Protein AF-A0A961VYQ4-F1 (afdb_monomer_lite)

Structure (mmCIF, N/CA/C/O backbone):
data_AF-A0A961VYQ4-F1
#
_entry.id   AF-A0A961VYQ4-F1
#
loop_
_atom_site.group_PDB
_atom_site.id
_atom_site.type_symbol
_atom_site.label_atom_id
_atom_site.label_alt_id
_atom_site.label_comp_id
_atom_site.label_asym_id
_atom_site.label_entity_id
_atom_site.label_seq_id
_atom_site.pdbx_PDB_ins_code
_atom_site.Cartn_x
_atom_site.Cartn_y
_atom_site.Cartn_z
_atom_site.occupancy
_atom_site.B_iso_or_equiv
_atom_site.auth_seq_id
_atom_site.auth_comp_id
_atom_site.auth_asym_id
_atom_site.auth_atom_id
_atom_site.pdbx_PDB_model_num
ATOM 1 N N . MET A 1 1 ? 82.516 -21.520 6.916 1.00 35.69 1 MET A N 1
ATOM 2 C CA . MET A 1 1 ? 82.781 -22.207 5.634 1.00 35.69 1 MET A CA 1
ATOM 3 C C . MET A 1 1 ? 81.547 -22.082 4.745 1.00 35.69 1 MET A C 1
ATOM 5 O O . MET A 1 1 ? 80.469 -22.369 5.234 1.00 35.69 1 MET A O 1
ATOM 9 N N . HIS A 1 2 ? 81.756 -21.575 3.520 1.00 37.62 2 HIS A N 1
ATOM 10 C CA . HIS A 1 2 ? 81.020 -21.743 2.241 1.00 37.62 2 HIS A CA 1
ATOM 11 C C . HIS A 1 2 ? 79.471 -21.820 2.253 1.00 37.62 2 HIS A C 1
ATOM 13 O O . HIS A 1 2 ? 78.903 -22.741 2.815 1.00 37.62 2 HIS A O 1
ATOM 19 N N . ILE A 1 3 ? 78.740 -20.797 1.773 1.00 51.31 3 ILE A N 1
ATOM 20 C CA . ILE A 1 3 ? 78.372 -20.433 0.372 1.00 51.31 3 ILE A CA 1
ATOM 21 C C . ILE A 1 3 ? 77.449 -21.448 -0.323 1.00 51.31 3 ILE A C 1
ATOM 23 O O . ILE A 1 3 ? 77.902 -22.527 -0.672 1.00 51.31 3 ILE A O 1
ATOM 27 N N . LEU A 1 4 ? 76.234 -20.993 -0.664 1.00 46.03 4 LEU A N 1
ATOM 28 C CA . LEU A 1 4 ? 75.463 -21.249 -1.904 1.00 46.03 4 LEU A CA 1
ATOM 29 C C . LEU A 1 4 ? 74.238 -20.306 -1.832 1.00 46.03 4 LEU A C 1
ATOM 31 O O . LEU A 1 4 ? 73.371 -20.502 -0.993 1.00 46.03 4 LEU A O 1
ATOM 35 N N . LYS A 1 5 ? 74.208 -19.103 -2.427 1.00 44.09 5 LYS A N 1
ATOM 36 C CA . LYS A 1 5 ? 74.270 -18.693 -3.848 1.00 44.09 5 LYS A CA 1
ATOM 37 C C . LYS A 1 5 ? 73.153 -19.353 -4.673 1.00 44.09 5 LYS A C 1
ATOM 39 O O . LYS A 1 5 ? 73.140 -20.565 -4.838 1.00 44.09 5 LYS A O 1
ATOM 44 N N . GLY A 1 6 ? 72.193 -18.520 -5.082 1.00 43.59 6 GLY A N 1
ATOM 45 C CA . GLY A 1 6 ? 70.860 -18.911 -5.550 1.00 43.59 6 GLY A CA 1
ATOM 46 C C . GLY A 1 6 ? 70.734 -19.231 -7.035 1.00 43.59 6 GLY A C 1
ATOM 47 O O . GLY A 1 6 ? 71.736 -19.355 -7.725 1.00 43.59 6 GLY A O 1
ATOM 48 N N . ALA A 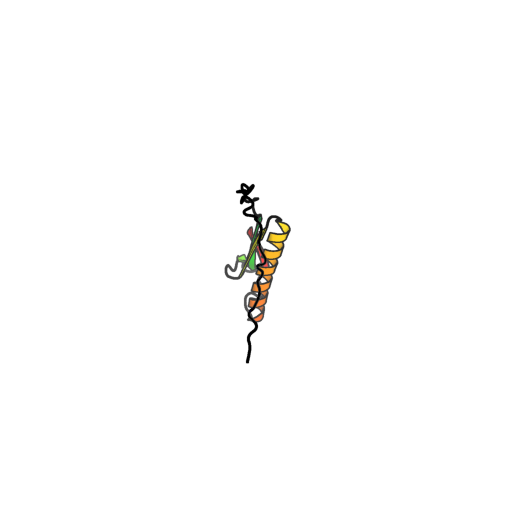1 7 ? 69.488 -19.312 -7.510 1.00 44.47 7 ALA A N 1
ATOM 49 C CA . ALA A 1 7 ? 69.073 -19.148 -8.907 1.00 44.47 7 ALA A CA 1
ATOM 50 C C . ALA A 1 7 ? 67.527 -19.116 -8.962 1.00 44.47 7 ALA A C 1
ATOM 52 O O . ALA A 1 7 ? 66.897 -19.976 -8.362 1.00 44.47 7 ALA A O 1
ATOM 53 N N . VAL A 1 8 ? 66.901 -18.007 -9.376 1.00 44.56 8 VAL A N 1
ATOM 54 C CA . VAL A 1 8 ? 66.424 -17.641 -10.738 1.00 44.56 8 VAL A CA 1
ATOM 55 C C . VAL A 1 8 ? 65.048 -18.248 -11.080 1.00 44.56 8 VAL A C 1
ATOM 57 O O . VAL A 1 8 ? 64.786 -19.406 -10.783 1.00 44.56 8 VAL A O 1
ATOM 60 N N . LEU A 1 9 ? 64.258 -17.439 -11.809 1.00 47.47 9 LEU A N 1
ATOM 61 C CA . LEU A 1 9 ? 63.058 -17.726 -12.622 1.00 47.47 9 LEU A CA 1
ATOM 62 C C . LEU A 1 9 ? 61.748 -17.432 -11.860 1.00 47.47 9 LEU A C 1
ATOM 64 O O . LEU A 1 9 ? 61.325 -18.200 -11.013 1.00 47.47 9 LEU A O 1
ATOM 68 N N . GLY A 1 10 ? 61.063 -16.298 -12.039 1.00 48.47 10 GLY A N 1
ATOM 69 C CA . GLY A 1 10 ? 60.807 -15.598 -13.296 1.00 48.47 10 GLY A CA 1
ATOM 70 C C . GLY A 1 10 ? 59.712 -16.336 -14.068 1.00 48.47 10 GLY A C 1
ATOM 71 O O . GLY A 1 10 ? 60.022 -17.044 -15.018 1.00 48.47 10 GLY A O 1
ATOM 72 N N . ALA A 1 11 ? 58.453 -16.196 -13.640 1.00 50.47 11 ALA A N 1
ATOM 73 C CA . ALA A 1 11 ? 57.288 -16.680 -14.376 1.00 50.47 11 ALA A CA 1
ATOM 74 C C . ALA A 1 11 ? 56.482 -15.483 -14.887 1.00 50.47 11 ALA A C 1
ATOM 76 O O . ALA A 1 11 ? 56.118 -14.574 -14.141 1.00 50.47 11 ALA A O 1
ATOM 77 N N . ALA A 1 12 ? 56.308 -15.483 -16.201 1.00 51.69 12 ALA A N 1
ATOM 78 C CA . ALA A 1 12 ? 55.807 -14.399 -17.013 1.00 51.69 12 ALA A CA 1
ATOM 79 C C . ALA A 1 12 ? 54.273 -14.352 -17.092 1.00 51.69 12 ALA A C 1
ATOM 81 O O . ALA A 1 12 ? 53.586 -15.340 -16.852 1.00 51.69 12 ALA A O 1
ATOM 82 N N . ALA A 1 13 ? 53.815 -13.195 -17.575 1.00 52.88 13 ALA A N 1
ATOM 83 C CA . ALA A 1 13 ? 52.637 -12.986 -18.413 1.00 52.88 13 ALA A CA 1
ATOM 84 C C . ALA A 1 13 ? 51.260 -13.313 -17.814 1.00 52.88 13 ALA A C 1
ATOM 86 O O . ALA A 1 13 ? 50.732 -14.412 -17.962 1.00 52.88 13 ALA A O 1
ATOM 87 N N . VAL A 1 14 ? 50.589 -12.273 -17.307 1.00 50.06 14 VAL A N 1
ATOM 88 C CA . VAL A 1 14 ? 49.128 -12.207 -17.421 1.00 50.06 14 VAL A CA 1
ATOM 89 C C . VAL A 1 14 ? 48.807 -11.530 -18.748 1.00 50.06 14 VAL A C 1
ATOM 91 O O . VAL A 1 14 ? 49.094 -10.352 -18.963 1.00 50.06 14 VAL A O 1
ATOM 94 N N . ALA A 1 15 ? 48.276 -12.339 -19.658 1.00 49.22 15 ALA A N 1
ATOM 95 C CA . ALA A 1 15 ? 47.800 -11.936 -20.962 1.00 49.22 15 ALA A CA 1
ATOM 96 C C . ALA A 1 15 ? 46.589 -10.993 -20.856 1.00 49.22 15 ALA A C 1
ATOM 98 O O . ALA A 1 15 ? 45.684 -11.206 -20.053 1.00 49.22 15 ALA A O 1
ATOM 99 N N . VAL A 1 16 ? 46.636 -9.958 -21.699 1.00 52.78 16 VAL A N 1
ATOM 100 C CA . VAL A 1 16 ? 45.572 -9.419 -22.566 1.00 52.78 16 VAL A CA 1
ATOM 101 C C . VAL A 1 16 ? 44.139 -9.753 -22.158 1.00 52.78 16 VAL A C 1
ATOM 103 O O . VAL A 1 16 ? 43.780 -10.921 -22.174 1.00 52.78 16 VAL A O 1
ATOM 106 N N . LEU A 1 17 ? 43.304 -8.723 -21.964 1.00 45.28 17 LEU A N 1
ATOM 107 C CA . LEU A 1 17 ? 41.905 -8.665 -22.432 1.00 45.28 17 LEU A CA 1
ATOM 108 C C . LEU A 1 17 ? 41.286 -7.305 -22.057 1.00 45.28 17 LEU A C 1
ATOM 110 O O . LEU A 1 17 ? 40.330 -7.222 -21.293 1.00 45.28 17 LEU A O 1
ATOM 114 N N . SER A 1 18 ? 41.774 -6.215 -22.652 1.00 49.62 18 SER A N 1
ATOM 115 C CA . SER A 1 18 ? 40.928 -5.021 -22.808 1.00 49.62 18 SER A CA 1
ATOM 116 C C . SER A 1 18 ? 40.052 -5.246 -24.034 1.00 49.62 18 SER A C 1
ATOM 118 O O . SER A 1 18 ? 40.207 -4.594 -25.065 1.00 49.62 18 SER A O 1
ATOM 120 N N . ALA A 1 19 ? 39.187 -6.261 -23.938 1.00 49.94 19 ALA A N 1
ATOM 121 C CA . ALA A 1 19 ? 38.064 -6.416 -24.838 1.00 49.94 19 ALA A CA 1
ATOM 122 C C . ALA A 1 19 ? 37.328 -5.080 -24.840 1.00 49.94 19 ALA A C 1
ATOM 124 O O . ALA A 1 19 ? 36.998 -4.551 -23.775 1.00 49.94 19 ALA A O 1
ATOM 125 N N . GLY A 1 20 ? 37.149 -4.520 -26.037 1.00 47.97 20 GLY A N 1
ATOM 126 C CA . GLY A 1 20 ? 36.383 -3.306 -26.227 1.00 47.97 20 GLY A CA 1
ATOM 127 C C . GLY A 1 20 ? 35.105 -3.409 -25.414 1.00 47.97 20 GLY A C 1
ATOM 128 O O . GLY A 1 20 ? 34.298 -4.319 -25.625 1.00 47.97 20 GLY A O 1
ATOM 129 N N . LEU A 1 21 ? 34.939 -2.477 -24.474 1.00 48.81 21 LEU A N 1
ATOM 130 C CA . LEU A 1 21 ? 33.631 -2.123 -23.957 1.00 48.81 21 LEU A CA 1
ATOM 131 C C . LEU A 1 21 ? 32.877 -1.584 -25.161 1.00 48.81 21 LEU A C 1
ATOM 133 O O . LEU A 1 21 ? 32.876 -0.394 -25.462 1.00 48.81 21 LEU A O 1
ATOM 137 N N . SER A 1 22 ? 32.315 -2.537 -25.897 1.00 45.12 22 SER A N 1
ATOM 138 C CA . SER A 1 22 ? 31.206 -2.348 -26.791 1.00 45.12 22 SER A CA 1
ATOM 139 C C . SER A 1 22 ? 30.241 -1.511 -25.976 1.00 45.12 22 SER A C 1
ATOM 141 O O . SER A 1 22 ? 29.647 -2.002 -25.015 1.00 45.12 22 SER A O 1
ATOM 143 N N . MET A 1 23 ? 30.174 -0.219 -26.298 1.00 50.22 23 MET A N 1
ATOM 144 C CA . MET A 1 23 ? 29.075 0.648 -25.919 1.00 50.22 23 MET A CA 1
ATOM 145 C C . MET A 1 23 ? 27.869 0.061 -26.646 1.00 50.22 23 MET A C 1
ATOM 147 O O . MET A 1 23 ? 27.472 0.516 -27.715 1.00 50.22 23 MET A O 1
ATOM 151 N N . GLY A 1 24 ? 27.384 -1.059 -26.107 1.00 44.44 24 GLY A N 1
ATOM 152 C CA . GLY A 1 24 ? 26.135 -1.676 -26.468 1.00 44.44 24 GLY A CA 1
ATOM 153 C C . GLY A 1 24 ? 25.113 -0.606 -26.191 1.00 44.44 24 GLY A C 1
ATOM 154 O O . GLY A 1 24 ? 24.878 -0.238 -25.044 1.00 44.44 24 GLY A O 1
ATOM 155 N N . SER A 1 25 ? 24.623 -0.029 -27.275 1.00 51.75 25 SER A N 1
ATOM 156 C CA . SER A 1 25 ? 23.516 0.900 -27.300 1.00 51.75 25 SER A CA 1
ATOM 157 C C . SER A 1 25 ? 22.402 0.229 -26.512 1.00 51.75 25 SER A C 1
ATOM 159 O O . SER A 1 25 ? 21.850 -0.752 -27.000 1.00 51.75 25 SER A O 1
ATOM 161 N N . ASP A 1 26 ? 22.171 0.680 -25.274 1.00 46.91 26 ASP A N 1
ATOM 162 C CA . ASP A 1 26 ? 21.148 0.167 -24.361 1.00 46.91 26 ASP A CA 1
ATOM 163 C C . ASP A 1 26 ? 19.828 0.164 -25.150 1.00 46.91 26 ASP A C 1
ATOM 165 O O . ASP A 1 26 ? 19.283 1.241 -25.434 1.00 46.91 26 ASP A O 1
ATOM 169 N N . PRO A 1 27 ? 19.371 -0.993 -25.667 1.00 43.94 27 PRO A N 1
ATOM 170 C CA . PRO A 1 27 ? 18.328 -0.997 -26.667 1.00 43.94 27 PRO A CA 1
ATOM 171 C C . PRO A 1 27 ? 17.033 -0.831 -25.902 1.00 43.94 27 PRO A C 1
ATOM 173 O O . PRO A 1 27 ? 16.447 -1.803 -25.443 1.00 43.94 27 PRO A O 1
ATOM 176 N N . ALA A 1 28 ? 16.613 0.420 -25.756 1.00 48.84 28 ALA A N 1
ATOM 177 C CA . ALA A 1 28 ? 15.432 0.811 -25.023 1.00 48.84 28 ALA A CA 1
ATOM 178 C C . ALA A 1 28 ? 15.496 0.452 -23.529 1.00 48.84 28 ALA A C 1
ATOM 180 O O . ALA A 1 28 ? 15.536 -0.701 -23.105 1.00 48.84 28 ALA A O 1
ATOM 181 N N . ALA A 1 29 ? 15.296 1.471 -22.698 1.00 50.81 29 ALA A N 1
ATOM 182 C CA . ALA A 1 29 ? 14.536 1.296 -21.475 1.00 50.81 29 ALA A CA 1
ATOM 183 C C . ALA A 1 29 ? 13.179 0.664 -21.850 1.00 50.81 29 ALA A C 1
ATOM 185 O O . ALA A 1 29 ? 12.197 1.371 -22.068 1.00 50.81 29 ALA A O 1
ATOM 186 N N . ALA A 1 30 ? 13.134 -0.664 -22.008 1.00 56.22 30 ALA A N 1
ATOM 187 C CA . ALA A 1 30 ? 11.926 -1.416 -22.289 1.00 56.22 30 ALA A CA 1
ATOM 188 C C . ALA A 1 30 ? 10.902 -0.958 -21.258 1.00 56.22 30 ALA A C 1
ATOM 190 O O . ALA A 1 30 ? 11.159 -1.095 -20.059 1.00 56.22 30 ALA A O 1
ATOM 191 N N . ALA A 1 31 ? 9.823 -0.316 -21.720 1.00 70.00 31 ALA A N 1
ATOM 192 C CA . ALA A 1 31 ? 8.928 0.470 -20.880 1.00 70.00 31 ALA A CA 1
ATOM 193 C C . ALA A 1 31 ? 8.490 -0.353 -19.660 1.00 70.00 31 ALA A C 1
ATOM 195 O O . ALA A 1 31 ? 7.615 -1.222 -19.763 1.00 70.00 31 ALA A O 1
ATOM 196 N N . ARG A 1 32 ? 9.147 -0.123 -18.513 1.00 80.56 32 ARG A N 1
ATOM 197 C CA . ARG A 1 32 ? 8.929 -0.917 -17.304 1.00 80.56 32 ARG A C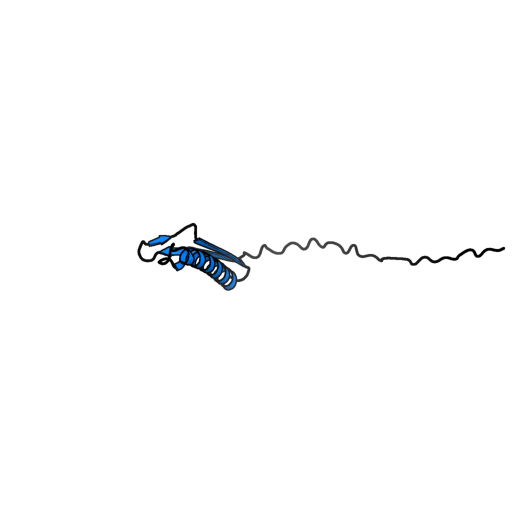A 1
ATOM 198 C C . ARG A 1 32 ? 7.480 -0.712 -16.897 1.00 80.56 32 ARG A C 1
ATOM 200 O O . ARG A 1 32 ? 7.024 0.415 -16.725 1.00 80.56 32 ARG A O 1
ATOM 207 N N . LYS A 1 33 ? 6.739 -1.807 -16.764 1.00 90.69 33 LYS A N 1
ATOM 208 C CA . LYS A 1 33 ? 5.366 -1.774 -16.278 1.00 90.69 33 LYS A CA 1
ATOM 209 C C . LYS A 1 33 ? 5.401 -1.404 -14.805 1.00 90.69 33 LYS A C 1
ATOM 211 O O . LYS A 1 33 ? 6.214 -1.932 -14.047 1.00 90.69 33 LYS A O 1
ATOM 216 N N . VAL A 1 34 ? 4.517 -0.494 -14.430 1.00 92.75 34 VAL A N 1
ATOM 217 C CA . VAL A 1 34 ? 4.396 0.043 -13.077 1.00 92.75 34 VAL A CA 1
ATOM 218 C C . VAL A 1 34 ? 3.074 -0.437 -12.499 1.00 92.75 34 VAL A C 1
ATOM 220 O O . VAL A 1 34 ? 2.065 -0.410 -13.202 1.00 92.75 34 VAL A O 1
ATOM 223 N N . CYS A 1 35 ? 3.075 -0.860 -11.236 1.00 96.81 35 CYS A N 1
ATOM 224 C CA . CYS A 1 35 ? 1.846 -1.101 -10.487 1.00 96.81 35 CYS A CA 1
ATOM 225 C C . CYS A 1 35 ? 1.927 -0.454 -9.104 1.00 96.81 35 CYS A C 1
ATOM 227 O O . CYS A 1 35 ? 2.978 -0.482 -8.457 1.00 96.81 35 CYS A O 1
ATOM 229 N N . LEU A 1 36 ? 0.797 0.090 -8.653 1.00 96.44 36 LEU A N 1
ATOM 230 C CA . LEU A 1 36 ? 0.645 0.710 -7.339 1.00 96.44 36 LEU A CA 1
ATOM 231 C C . LEU A 1 36 ? -0.612 0.172 -6.653 1.00 96.44 36 LEU A C 1
ATOM 233 O O . LEU A 1 36 ? -1.695 0.173 -7.239 1.00 96.44 36 LEU A O 1
ATOM 237 N N . TYR A 1 37 ? -0.460 -0.256 -5.404 1.00 97.69 37 TYR A N 1
ATOM 238 C CA . TYR A 1 37 ? -1.548 -0.617 -4.501 1.00 97.69 37 TYR A CA 1
ATOM 239 C C . TYR A 1 37 ? -1.563 0.329 -3.306 1.00 97.69 37 TYR A C 1
ATOM 241 O O . TYR A 1 37 ? -0.506 0.679 -2.785 1.00 97.69 37 TYR A O 1
ATOM 249 N N . LYS A 1 38 ? -2.757 0.692 -2.841 1.00 9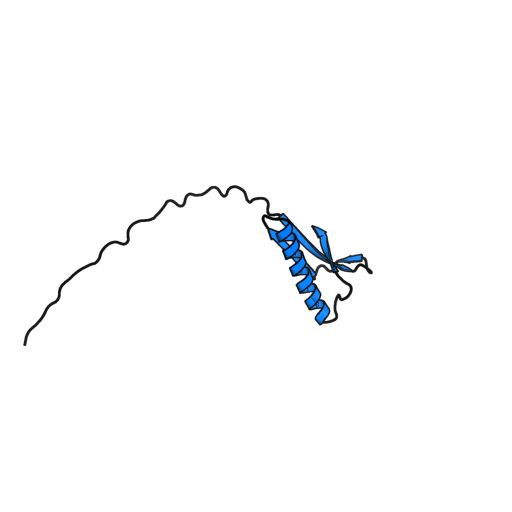7.31 38 LYS A N 1
ATOM 250 C CA . LYS A 1 38 ? -2.966 1.477 -1.620 1.00 97.31 38 LYS A CA 1
ATOM 251 C C . LYS A 1 38 ? -3.969 0.782 -0.714 1.00 97.31 38 LYS A C 1
ATOM 253 O O . LYS A 1 38 ? -4.856 0.075 -1.194 1.00 97.31 38 LYS A O 1
ATOM 258 N N . ALA A 1 39 ? -3.841 0.982 0.590 1.00 97.25 39 ALA A N 1
ATOM 259 C CA . ALA A 1 39 ? -4.855 0.543 1.530 1.00 97.25 39 ALA A CA 1
ATOM 260 C C . ALA A 1 39 ? -6.120 1.393 1.353 1.00 97.25 39 ALA A C 1
ATOM 262 O O . ALA A 1 39 ? -6.072 2.616 1.431 1.00 97.25 39 ALA A O 1
ATOM 263 N N . TYR A 1 40 ? -7.253 0.739 1.145 1.00 97.44 40 TYR A N 1
ATOM 264 C CA . TYR A 1 40 ? -8.562 1.338 0.941 1.00 97.44 40 TYR A CA 1
ATOM 265 C C . TYR A 1 40 ? -9.541 0.818 1.986 1.00 97.44 40 TYR A C 1
ATOM 267 O O . TYR A 1 40 ? -9.650 -0.394 2.183 1.00 97.44 40 TYR A O 1
ATOM 275 N N . ASN A 1 41 ? -10.266 1.721 2.639 1.00 96.25 41 ASN A N 1
ATOM 276 C CA . ASN A 1 41 ? -11.352 1.361 3.538 1.00 96.25 41 ASN A CA 1
ATOM 277 C C . ASN A 1 41 ? -12.685 1.349 2.763 1.00 96.25 41 ASN A C 1
ATOM 279 O O . ASN A 1 41 ? -13.151 2.407 2.333 1.00 96.25 41 ASN A O 1
ATOM 283 N N . PRO A 1 42 ? -13.344 0.186 2.600 1.00 93.56 42 PRO A N 1
ATOM 284 C CA . PRO A 1 42 ? -14.590 0.088 1.849 1.00 93.56 42 PRO A CA 1
ATOM 285 C C . PRO A 1 42 ? -15.792 0.734 2.548 1.00 93.56 42 PRO A C 1
ATOM 287 O O . PRO A 1 42 ? -16.779 1.013 1.861 1.00 93.56 42 PRO A O 1
ATOM 290 N N . PHE A 1 43 ? -15.718 0.976 3.861 1.00 93.88 43 PHE A N 1
ATOM 291 C CA . PHE A 1 43 ? -16.767 1.624 4.648 1.00 93.88 43 PHE A CA 1
ATOM 292 C C . PHE A 1 43 ? -16.686 3.144 4.524 1.00 93.88 43 PHE A C 1
ATOM 294 O O . PHE A 1 43 ? -17.670 3.777 4.156 1.00 93.88 43 PHE A O 1
ATOM 301 N N . SER A 1 44 ? -15.505 3.726 4.759 1.00 94.81 44 SER A N 1
ATOM 302 C CA . SER A 1 44 ? -15.312 5.181 4.679 1.00 94.81 44 SER A CA 1
ATOM 303 C C . SER A 1 44 ? -14.985 5.696 3.276 1.00 94.81 44 SER A C 1
ATOM 305 O O . SER A 1 44 ? -14.987 6.903 3.069 1.00 94.81 44 SER A O 1
ATOM 307 N N . LYS A 1 45 ? -14.711 4.807 2.311 1.00 94.38 45 LYS A N 1
ATOM 308 C CA . LYS A 1 45 ? -14.317 5.142 0.929 1.00 94.38 45 LYS A CA 1
ATOM 309 C C . LYS A 1 45 ? -13.022 5.967 0.834 1.00 94.38 45 LYS A C 1
ATOM 311 O O . LYS A 1 45 ? -12.830 6.712 -0.122 1.00 94.38 45 LYS A O 1
ATOM 316 N N . ILE A 1 46 ? -12.118 5.820 1.807 1.00 93.38 46 ILE A N 1
ATOM 317 C CA . ILE A 1 46 ? -10.858 6.578 1.895 1.00 93.38 46 ILE A CA 1
ATOM 318 C C . ILE A 1 46 ? -9.656 5.663 1.640 1.00 93.38 46 ILE A C 1
ATOM 320 O O . ILE A 1 46 ? -9.638 4.503 2.062 1.00 93.38 46 ILE A O 1
ATOM 324 N N . TYR A 1 47 ? -8.631 6.211 0.980 1.00 92.69 47 TYR A N 1
ATOM 325 C CA . TYR A 1 47 ? -7.311 5.593 0.868 1.00 92.69 47 TYR A CA 1
ATOM 326 C C . TYR A 1 47 ? -6.383 6.084 1.981 1.00 92.69 47 TYR A C 1
ATOM 328 O O . TYR A 1 47 ? -6.244 7.288 2.188 1.00 92.69 47 TYR A O 1
ATOM 336 N N . ASP A 1 48 ? -5.688 5.163 2.640 1.00 89.44 48 ASP A N 1
ATOM 337 C CA . ASP A 1 48 ? -4.561 5.495 3.507 1.00 89.44 48 ASP A CA 1
ATOM 338 C C . ASP A 1 48 ? -3.286 5.573 2.656 1.00 89.44 48 ASP A C 1
ATOM 340 O O . ASP A 1 48 ? -2.788 4.570 2.139 1.00 89.44 48 ASP A O 1
ATOM 344 N N . LEU A 1 49 ? -2.762 6.791 2.507 1.00 83.12 49 LEU A N 1
ATOM 345 C CA . LEU A 1 49 ? -1.551 7.073 1.734 1.00 83.12 49 LEU A CA 1
ATOM 346 C C . LEU A 1 49 ? -0.267 6.580 2.419 1.00 83.12 49 LEU A C 1
ATOM 348 O O . LEU A 1 49 ? 0.778 6.523 1.783 1.00 83.12 49 LEU A O 1
ATOM 352 N N . THR A 1 50 ? -0.324 6.210 3.699 1.00 86.94 50 THR A N 1
ATOM 353 C CA . THR A 1 50 ? 0.830 5.694 4.451 1.00 86.94 50 THR A CA 1
ATOM 354 C C . THR A 1 50 ? 1.041 4.191 4.255 1.00 86.94 50 THR A C 1
ATOM 356 O O . THR A 1 50 ? 2.099 3.655 4.598 1.00 86.94 50 THR A O 1
ATOM 359 N N . VAL A 1 51 ? 0.044 3.492 3.702 1.00 92.94 51 VAL A N 1
ATOM 360 C CA . VAL A 1 51 ? 0.099 2.060 3.403 1.00 92.94 51 VAL A CA 1
ATOM 361 C C . VAL A 1 51 ? -0.036 1.866 1.898 1.00 92.94 51 VAL A C 1
ATOM 363 O O . VAL A 1 51 ? -1.123 1.669 1.356 1.00 92.94 51 VAL A O 1
ATOM 366 N N . GLU A 1 52 ? 1.110 1.894 1.229 1.00 95.12 52 GLU A N 1
ATOM 367 C CA . GLU A 1 52 ? 1.225 1.686 -0.210 1.00 95.12 52 GLU A CA 1
ATOM 368 C C . GLU A 1 52 ? 2.231 0.587 -0.552 1.00 95.12 52 GLU A C 1
ATOM 370 O O . GLU A 1 52 ? 3.176 0.316 0.192 1.00 95.12 52 GLU A O 1
ATOM 375 N N . GLY A 1 53 ? 2.024 -0.045 -1.701 1.00 96.62 53 GLY A N 1
ATOM 376 C CA . GLY A 1 53 ? 2.967 -0.976 -2.295 1.00 96.62 53 GLY A CA 1
ATOM 377 C C . GLY A 1 53 ? 3.188 -0.631 -3.759 1.00 96.62 53 GLY A C 1
ATOM 378 O O . GLY A 1 53 ? 2.235 -0.486 -4.522 1.00 96.62 53 GLY A O 1
ATOM 379 N N . TYR A 1 54 ? 4.453 -0.499 -4.144 1.00 96.62 54 TYR A N 1
ATOM 380 C CA . TYR A 1 54 ? 4.885 -0.078 -5.472 1.00 96.62 54 TYR A CA 1
ATOM 381 C C . TYR A 1 54 ? 5.918 -1.057 -6.015 1.00 96.62 54 TYR A C 1
ATOM 383 O O . TYR A 1 54 ? 6.829 -1.471 -5.296 1.00 96.62 54 TYR A O 1
ATOM 391 N N . ALA A 1 55 ? 5.807 -1.404 -7.294 1.00 96.00 55 ALA A N 1
ATOM 392 C CA . ALA A 1 55 ? 6.846 -2.155 -7.981 1.00 96.00 55 ALA A CA 1
ATOM 393 C C . ALA A 1 55 ? 6.858 -1.864 -9.483 1.00 96.00 55 ALA A C 1
ATOM 395 O O . ALA A 1 55 ? 5.844 -1.511 -10.090 1.00 96.00 55 ALA A O 1
ATOM 396 N N . THR A 1 56 ? 8.035 -2.064 -10.080 1.00 93.38 56 THR A N 1
ATOM 397 C CA . THR A 1 56 ? 8.246 -1.976 -11.527 1.00 93.38 56 THR A CA 1
ATOM 398 C C . THR A 1 56 ? 8.864 -3.262 -12.053 1.00 93.38 56 THR A C 1
ATOM 400 O O . THR A 1 56 ? 9.647 -3.908 -11.358 1.00 93.38 56 THR A O 1
ATOM 403 N N . SER A 1 57 ? 8.491 -3.666 -13.265 1.00 91.25 57 SER A N 1
ATOM 404 C CA . SER A 1 57 ? 9.053 -4.848 -13.925 1.00 91.25 57 SER A CA 1
ATOM 405 C C . SER A 1 57 ? 8.787 -4.827 -15.423 1.00 91.25 57 SER A C 1
ATOM 407 O O . SER A 1 57 ? 7.858 -4.172 -15.885 1.00 91.25 57 SER A O 1
ATOM 409 N N . ALA A 1 58 ? 9.560 -5.592 -16.192 1.00 89.75 58 ALA A N 1
ATOM 410 C CA . ALA A 1 58 ? 9.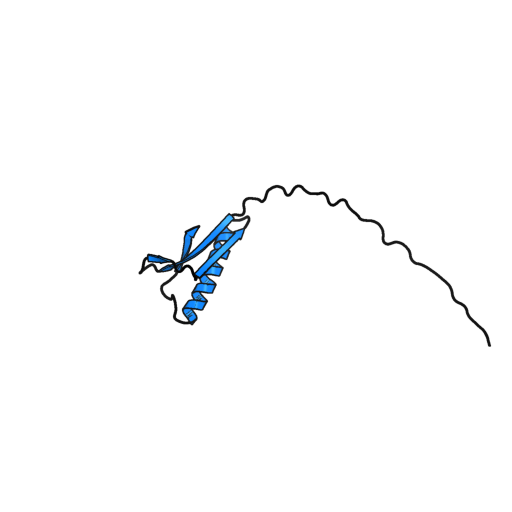236 -5.865 -17.590 1.00 89.75 58 ALA A CA 1
ATOM 411 C C . ALA A 1 58 ? 7.871 -6.576 -17.734 1.00 89.75 58 ALA A C 1
ATOM 413 O O . ALA A 1 58 ? 7.153 -6.349 -18.705 1.00 89.75 58 ALA A O 1
ATOM 414 N N . LYS A 1 59 ? 7.477 -7.397 -16.745 1.00 92.44 59 LYS A N 1
ATOM 415 C CA . LYS A 1 59 ? 6.190 -8.112 -16.721 1.00 92.44 59 LYS A CA 1
ATOM 416 C C . LYS A 1 59 ? 5.198 -7.417 -15.787 1.00 92.44 59 LYS A C 1
ATOM 418 O O . LYS A 1 59 ? 5.443 -7.312 -14.586 1.00 92.44 59 LYS A O 1
ATOM 423 N N . GLN A 1 60 ? 4.041 -7.010 -16.316 1.00 92.31 60 GLN A N 1
ATOM 424 C CA . GLN A 1 60 ? 3.000 -6.330 -15.531 1.00 92.31 60 GLN A CA 1
ATOM 425 C C . GLN A 1 60 ? 2.484 -7.180 -14.365 1.00 92.31 60 GLN A C 1
ATOM 427 O O . GLN A 1 60 ? 2.342 -6.668 -13.259 1.00 92.31 60 GLN A O 1
ATOM 432 N N . SER A 1 61 ? 2.240 -8.475 -14.587 1.00 94.69 61 SER A N 1
ATOM 433 C CA . SER A 1 61 ? 1.773 -9.390 -13.538 1.00 94.69 61 SER A CA 1
ATOM 434 C C . SER A 1 61 ? 2.742 -9.444 -12.358 1.00 94.69 61 SER A C 1
ATOM 436 O O . SER A 1 61 ? 2.321 -9.363 -11.208 1.00 94.69 61 SER A O 1
ATOM 438 N N . TRP A 1 62 ? 4.046 -9.491 -12.634 1.00 96.00 62 TRP A N 1
ATOM 439 C CA . TRP A 1 62 ? 5.071 -9.503 -11.595 1.00 96.00 62 TRP A CA 1
ATOM 440 C C . TRP A 1 62 ? 5.121 -8.181 -10.825 1.00 96.00 62 TRP A C 1
ATOM 442 O O . TRP A 1 62 ? 5.139 -8.197 -9.596 1.00 96.00 62 TRP A O 1
ATOM 452 N N . ALA A 1 63 ? 5.086 -7.041 -11.528 1.00 95.88 63 ALA A N 1
ATOM 453 C CA . ALA A 1 63 ? 5.022 -5.727 -10.885 1.00 95.88 63 ALA A CA 1
ATOM 454 C C . ALA A 1 63 ? 3.792 -5.622 -9.967 1.00 95.88 63 ALA A C 1
ATOM 456 O O . ALA A 1 63 ? 3.905 -5.249 -8.805 1.00 95.88 63 ALA A O 1
ATOM 457 N N . CYS A 1 64 ? 2.619 -6.021 -10.450 1.00 96.31 64 CYS A N 1
ATOM 458 C CA . CYS A 1 64 ? 1.378 -5.940 -9.687 1.00 96.31 64 CYS A CA 1
ATOM 459 C C . CYS A 1 64 ? 1.342 -6.891 -8.489 1.00 96.31 64 CYS A C 1
ATOM 461 O O . CYS A 1 64 ? 0.882 -6.484 -7.424 1.00 96.31 64 CYS A O 1
ATOM 463 N N . ASN A 1 65 ? 1.854 -8.117 -8.625 1.00 97.44 65 ASN A N 1
ATOM 464 C CA . ASN A 1 65 ? 1.933 -9.061 -7.510 1.00 97.44 65 ASN A CA 1
ATOM 465 C C . ASN A 1 65 ? 2.859 -8.532 -6.414 1.00 97.44 65 ASN A C 1
ATOM 467 O O . ASN A 1 65 ? 2.457 -8.449 -5.258 1.00 97.44 65 ASN A O 1
ATOM 471 N N . ARG A 1 66 ? 4.053 -8.058 -6.788 1.00 97.50 66 ARG A N 1
ATOM 472 C CA . ARG A 1 66 ? 5.011 -7.516 -5.821 1.00 97.50 66 ARG A CA 1
ATOM 473 C C . ARG A 1 66 ? 4.492 -6.249 -5.136 1.00 97.50 66 ARG A C 1
ATOM 475 O O . ARG A 1 66 ? 4.632 -6.112 -3.925 1.00 97.50 66 ARG A O 1
ATOM 482 N N . ALA A 1 67 ? 3.845 -5.353 -5.883 1.00 97.75 67 ALA A N 1
ATOM 483 C CA . ALA A 1 67 ? 3.188 -4.171 -5.324 1.00 97.75 67 ALA A CA 1
ATOM 484 C C . ALA A 1 67 ? 2.073 -4.551 -4.330 1.00 97.75 67 ALA A C 1
ATOM 486 O O . ALA A 1 67 ? 1.986 -3.981 -3.242 1.00 97.75 67 ALA A O 1
ATOM 487 N N . LYS A 1 68 ? 1.245 -5.550 -4.662 1.00 97.88 68 LYS A N 1
ATOM 488 C CA . LYS A 1 68 ? 0.196 -6.057 -3.769 1.00 97.88 68 LYS A CA 1
ATOM 489 C C . LYS A 1 68 ? 0.780 -6.661 -2.492 1.00 97.88 68 LYS A C 1
ATOM 491 O O . LYS A 1 68 ? 0.294 -6.348 -1.407 1.00 97.88 68 LYS A O 1
ATOM 496 N N . ASP A 1 69 ? 1.823 -7.479 -2.608 1.00 98.19 69 ASP A N 1
ATOM 497 C CA . ASP A 1 69 ? 2.473 -8.132 -1.468 1.00 98.19 69 ASP A CA 1
ATOM 498 C C . ASP A 1 69 ? 3.077 -7.116 -0.494 1.00 98.19 69 ASP A C 1
ATOM 500 O O . ASP A 1 69 ? 2.889 -7.237 0.719 1.00 98.19 69 ASP A O 1
ATOM 504 N N . GLU A 1 70 ? 3.735 -6.075 -1.012 1.00 97.75 70 GLU A N 1
ATOM 505 C CA . GLU A 1 70 ? 4.272 -4.979 -0.199 1.00 97.75 70 GLU A CA 1
ATOM 506 C C . GLU A 1 70 ? 3.165 -4.211 0.532 1.00 97.75 70 GLU A C 1
ATOM 508 O O . GLU A 1 70 ? 3.264 -3.985 1.743 1.00 97.75 70 GLU A O 1
ATOM 513 N N . CYS A 1 71 ? 2.067 -3.884 -0.160 1.00 97.94 71 CYS A N 1
ATOM 514 C CA . CYS A 1 71 ? 0.909 -3.261 0.477 1.00 97.94 71 CYS A CA 1
ATOM 515 C C . CYS A 1 71 ? 0.346 -4.158 1.595 1.00 97.94 71 CYS A C 1
ATOM 517 O O . CYS A 1 71 ? 0.157 -3.701 2.723 1.00 97.94 71 CYS A O 1
ATOM 519 N N . LEU A 1 72 ? 0.143 -5.455 1.328 1.00 97.81 72 LEU A N 1
ATOM 520 C CA . LEU A 1 72 ? -0.403 -6.404 2.304 1.00 97.81 72 LEU A CA 1
ATOM 521 C C . LEU A 1 72 ? 0.534 -6.616 3.495 1.00 97.81 72 LEU A C 1
ATOM 523 O O . LEU A 1 72 ? 0.075 -6.808 4.620 1.00 97.81 72 LEU A O 1
ATOM 527 N N . LYS A 1 73 ? 1.851 -6.605 3.280 1.00 97.56 73 LYS A N 1
ATOM 528 C CA . LYS A 1 73 ? 2.849 -6.701 4.351 1.00 97.56 73 LYS A CA 1
ATOM 529 C C . LYS A 1 73 ? 2.755 -5.501 5.294 1.00 97.56 73 LYS A C 1
ATOM 531 O O . LYS A 1 73 ? 2.683 -5.693 6.508 1.00 97.56 73 LYS A O 1
ATOM 536 N N . ARG A 1 74 ? 2.699 -4.283 4.749 1.00 96.56 74 ARG A N 1
ATOM 537 C CA . ARG A 1 74 ? 2.547 -3.043 5.532 1.00 96.56 74 ARG A CA 1
ATOM 538 C C . ARG A 1 74 ? 1.202 -2.986 6.247 1.00 96.56 74 ARG A C 1
ATOM 540 O O . ARG A 1 74 ? 1.150 -2.662 7.430 1.00 96.56 74 ARG A O 1
ATOM 547 N N . LEU A 1 75 ? 0.132 -3.376 5.562 1.00 96.38 75 LEU A N 1
ATOM 548 C CA . LEU A 1 75 ? -1.208 -3.43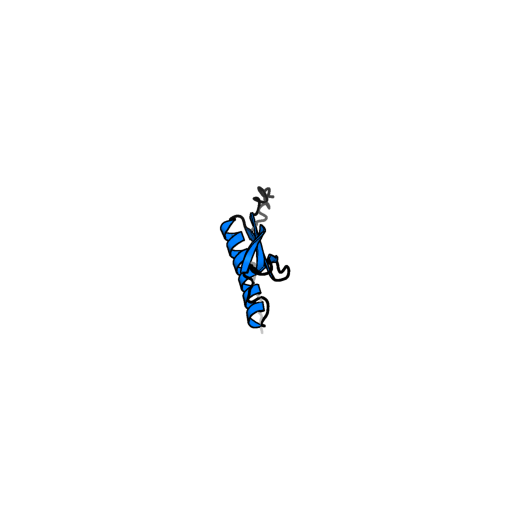0 6.131 1.00 96.38 75 LEU A CA 1
ATOM 549 C C . LEU A 1 75 ? -1.285 -4.420 7.302 1.00 96.38 75 LEU A C 1
ATOM 551 O O . LEU A 1 75 ? -1.747 -4.057 8.378 1.00 96.38 75 LEU A O 1
ATOM 555 N N . ARG A 1 76 ? -0.719 -5.626 7.152 1.00 96.25 76 ARG A N 1
ATOM 556 C CA . ARG A 1 76 ? -0.610 -6.602 8.250 1.00 96.25 76 ARG A CA 1
ATOM 557 C C . ARG A 1 76 ? 0.199 -6.075 9.433 1.00 96.25 76 ARG A C 1
ATOM 559 O O . ARG A 1 76 ? -0.138 -6.381 10.571 1.00 96.25 76 ARG A O 1
ATOM 566 N N . HIS A 1 77 ? 1.256 -5.299 9.193 1.00 95.56 77 HIS A N 1
ATOM 567 C CA . HIS A 1 77 ? 2.013 -4.669 10.277 1.00 95.56 77 HIS A CA 1
ATOM 568 C C . HIS A 1 77 ? 1.149 -3.667 11.060 1.00 95.56 77 HIS A C 1
ATOM 570 O O . HIS A 1 77 ? 1.140 -3.710 12.286 1.00 95.56 77 HIS A O 1
ATOM 576 N N . ARG A 1 78 ? 0.354 -2.840 10.367 1.00 94.44 78 ARG A N 1
ATOM 577 C CA . ARG A 1 78 ? -0.611 -1.921 10.997 1.00 94.44 78 ARG A CA 1
ATOM 578 C C . ARG A 1 78 ? -1.698 -2.666 11.778 1.00 94.44 78 ARG A C 1
ATOM 580 O O . ARG A 1 78 ? -2.010 -2.275 12.898 1.00 94.44 78 ARG A O 1
ATOM 587 N N . TRP A 1 79 ? -2.210 -3.772 11.239 1.00 93.94 79 TRP A N 1
ATOM 588 C CA . TRP A 1 79 ? -3.214 -4.595 11.921 1.00 93.94 79 TRP A CA 1
ATOM 589 C C . TRP A 1 79 ? -2.713 -5.137 13.258 1.00 93.94 79 TRP A C 1
ATOM 591 O O . TRP A 1 79 ? -3.450 -5.118 14.238 1.00 93.94 79 TRP A O 1
ATOM 601 N N . LYS A 1 80 ? -1.446 -5.568 13.322 1.00 94.81 80 LYS A N 1
ATOM 602 C CA . LYS A 1 80 ? -0.836 -6.075 14.562 1.00 94.81 80 LYS A CA 1
ATOM 603 C C . LYS A 1 80 ? -0.767 -5.032 15.681 1.00 94.81 80 LYS A C 1
ATOM 605 O O . LYS A 1 80 ? -0.736 -5.418 16.840 1.00 94.81 80 LYS A O 1
ATOM 610 N N . ILE A 1 81 ? -0.756 -3.744 15.340 1.00 94.94 81 ILE A N 1
ATOM 611 C CA . ILE A 1 81 ? -0.762 -2.629 16.301 1.00 94.94 81 ILE A CA 1
ATOM 612 C C . ILE A 1 81 ? -2.156 -1.992 16.453 1.00 94.94 81 ILE A C 1
ATOM 614 O O . ILE A 1 81 ? -2.271 -0.884 16.963 1.00 94.94 81 ILE A O 1
ATOM 618 N N . GLY A 1 82 ? -3.215 -2.667 15.989 1.00 92.19 82 GLY A N 1
ATOM 619 C CA . GLY A 1 82 ? -4.607 -2.233 16.162 1.00 92.19 82 GLY A CA 1
ATOM 620 C C . GLY A 1 82 ? -5.090 -1.161 15.180 1.00 92.19 82 GLY A C 1
ATOM 621 O O . GLY A 1 82 ? -6.193 -0.644 15.339 1.00 92.19 82 GLY A O 1
ATOM 622 N N . LEU A 1 83 ? -4.308 -0.829 14.150 1.00 90.00 83 LEU A N 1
ATOM 623 C CA . LEU A 1 83 ? -4.659 0.188 13.156 1.00 90.00 83 LEU A CA 1
ATOM 624 C C . LEU A 1 83 ? -5.127 -0.448 11.845 1.00 90.00 83 LEU A C 1
ATOM 626 O O . LEU A 1 83 ? -4.649 -1.507 11.446 1.00 90.00 83 LEU A O 1
ATOM 630 N N . ASN A 1 84 ? -6.007 0.245 11.121 1.00 86.69 84 ASN A N 1
ATOM 631 C CA . ASN A 1 84 ? -6.379 -0.059 9.734 1.00 86.69 84 ASN A CA 1
ATOM 632 C C . ASN A 1 84 ? -6.964 -1.462 9.475 1.00 86.69 84 ASN A C 1
ATOM 634 O O . ASN A 1 84 ? -6.942 -1.920 8.334 1.00 86.69 84 ASN A O 1
ATOM 638 N N . SER A 1 85 ? -7.522 -2.137 10.485 1.00 88.06 85 SER A N 1
ATOM 639 C CA . SER A 1 85 ? -8.115 -3.489 10.376 1.00 88.06 85 SER A CA 1
ATOM 640 C C . SER A 1 85 ? -9.201 -3.619 9.299 1.00 88.06 85 SER A C 1
ATOM 642 O O . SER A 1 85 ? -9.392 -4.690 8.736 1.00 88.06 85 SER A O 1
ATOM 644 N N . GLN A 1 86 ? -9.885 -2.518 8.984 1.00 92.56 86 GLN A N 1
ATOM 645 C CA . GLN A 1 86 ? -10.954 -2.454 7.983 1.00 92.56 86 GLN A CA 1
ATOM 646 C C . GLN A 1 86 ? -10.447 -2.231 6.549 1.00 92.56 86 GLN A C 1
ATOM 648 O O . GLN A 1 86 ? -11.224 -2.304 5.599 1.00 92.56 86 GLN A O 1
ATOM 653 N N . TYR A 1 87 ? -9.168 -1.899 6.378 1.00 95.50 87 TYR A N 1
ATOM 654 C CA . TYR A 1 87 ? -8.615 -1.559 5.074 1.00 95.50 87 TYR A CA 1
ATOM 655 C C . TYR A 1 87 ? -8.247 -2.823 4.293 1.00 95.50 87 TYR A C 1
ATOM 657 O O . TYR A 1 87 ? -7.915 -3.854 4.868 1.00 95.50 87 TYR A O 1
ATOM 665 N N . ARG A 1 88 ? -8.241 -2.732 2.964 1.00 96.12 88 ARG A N 1
ATOM 666 C CA . ARG A 1 88 ? -7.746 -3.764 2.040 1.00 96.12 88 ARG A CA 1
ATOM 667 C C . ARG A 1 88 ? -6.809 -3.141 1.016 1.00 96.12 88 ARG A C 1
ATOM 669 O O . ARG A 1 88 ? -6.941 -1.966 0.705 1.00 96.12 88 ARG A O 1
ATOM 676 N N . CYS A 1 89 ? -5.892 -3.914 0.449 1.00 97.00 89 CYS A N 1
ATOM 677 C CA . CYS A 1 89 ? -5.049 -3.412 -0.635 1.00 97.00 89 CYS A CA 1
ATOM 678 C C . CYS A 1 89 ? -5.817 -3.388 -1.957 1.00 97.00 89 CYS A C 1
ATOM 680 O O . CYS A 1 89 ? -6.253 -4.433 -2.440 1.00 97.00 89 CYS A O 1
ATOM 682 N N . GLU A 1 90 ? -5.933 -2.207 -2.555 1.00 97.38 90 GLU A N 1
ATOM 683 C CA . GLU A 1 90 ? -6.620 -1.972 -3.822 1.00 97.38 90 GLU A CA 1
ATOM 684 C C . GLU A 1 90 ? -5.666 -1.344 -4.840 1.00 97.38 90 GLU A C 1
ATOM 686 O O . GLU A 1 90 ? -4.829 -0.506 -4.492 1.00 97.38 90 GLU A O 1
ATOM 691 N N . ARG A 1 91 ? -5.751 -1.786 -6.098 1.00 94.81 91 ARG A N 1
ATOM 692 C CA . ARG A 1 91 ? -4.877 -1.301 -7.167 1.00 94.81 91 ARG A CA 1
ATOM 693 C C . ARG A 1 91 ? -5.317 0.092 -7.600 1.00 94.81 91 ARG A C 1
ATOM 695 O O . ARG A 1 91 ? -6.481 0.291 -7.919 1.00 94.81 91 ARG A O 1
ATOM 702 N N . THR A 1 92 ? -4.372 1.022 -7.685 1.00 92.50 92 THR A N 1
ATOM 703 C CA . THR A 1 92 ? -4.636 2.409 -8.100 1.00 92.50 92 THR A CA 1
ATOM 704 C C . THR A 1 92 ? -3.971 2.786 -9.425 1.00 92.50 92 THR A C 1
ATOM 706 O O . THR A 1 92 ? -4.393 3.751 -10.052 1.00 92.50 92 THR A O 1
ATOM 709 N N . ARG A 1 93 ? -2.930 2.055 -9.850 1.00 77.81 93 ARG A N 1
ATOM 71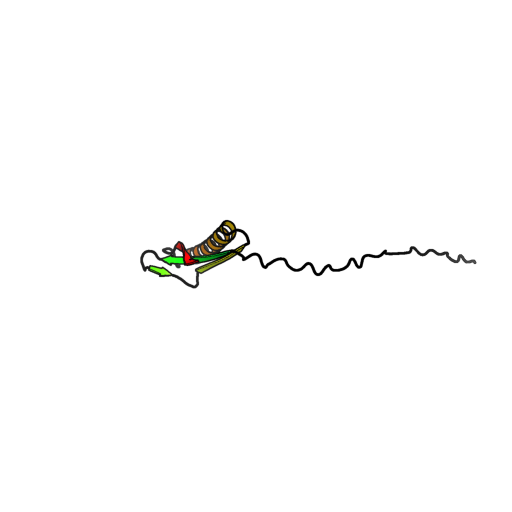0 C CA . ARG A 1 93 ? -2.294 2.144 -11.179 1.00 77.81 93 ARG A CA 1
ATOM 711 C C . ARG A 1 93 ? -1.746 0.781 -11.598 1.00 77.81 93 ARG A C 1
ATOM 713 O O . ARG A 1 93 ? -1.339 -0.003 -10.711 1.00 77.81 93 ARG A O 1
#

Radius of gyration: 29.51 Å; chains: 1; bounding box: 100×29×44 Å

Sequence (93 aa):
MHILKGAVLGAAAVAVLSAGLSMGSDPAAAARKVCLYKAYNPFSKIYDLTVEGYATSAKQSWACNRAKDECLKRLRHRWKIGLNSQYRCERTR

pLDDT: mean 78.8, std 22.02, range [35.69, 98.19]

Secondary structure (DSSP, 8-state):
--------------------------------EEEEEEEEETTTTEEEEEEEEEEEESSHHHHHHHHHHHHHHHHHHHHHTT--TT-EEEE--

Foldseek 3Di:
DDDDDDDDDDDDDDDDDPPPPPPPPPPDPLPWAKWKKFWAQPVVRDTDPVQMFIATGNDNVVRHVRRQVSSVVSCVVQVVVVPSPRIHIDIDD